Protein AF-A0A2S9DE05-F1 (afdb_monomer)

Radius of gyration: 15.82 Å; Cα contacts (8 Å, |Δi|>4): 107; chains: 1; bounding box: 38×30×42 Å

Mean predicted aligned error: 5.41 Å

pLDDT: mean 86.02, std 10.11, range [57.78, 97.69]

Structure (mmCIF, N/CA/C/O backbone):
data_AF-A0A2S9DE05-F1
#
_entry.id   AF-A0A2S9DE05-F1
#
loop_
_atom_site.group_PDB
_atom_site.id
_atom_site.type_symbol
_atom_site.label_atom_id
_atom_site.label_alt_id
_atom_site.label_comp_id
_atom_site.label_asym_id
_atom_site.label_entity_id
_atom_site.label_seq_id
_atom_site.pdbx_PDB_ins_code
_atom_site.Cartn_x
_atom_site.Cartn_y
_atom_site.Cartn_z
_atom_site.occupancy
_atom_site.B_iso_or_equiv
_atom_site.auth_seq_id
_atom_site.auth_comp_id
_atom_site.auth_asym_id
_atom_site.auth_atom_id
_atom_site.pdbx_PDB_model_num
ATOM 1 N N . MET A 1 1 ? -15.085 -11.886 0.163 1.00 84.56 1 MET A N 1
ATOM 2 C CA . MET A 1 1 ? -14.065 -10.827 0.008 1.00 84.56 1 MET A CA 1
ATOM 3 C C . MET A 1 1 ? -14.561 -9.671 -0.852 1.00 84.56 1 MET A C 1
ATOM 5 O O . MET A 1 1 ? -14.606 -8.556 -0.353 1.00 84.56 1 MET A O 1
ATOM 9 N N . ASP A 1 2 ? -15.011 -9.912 -2.087 1.00 85.75 2 ASP A N 1
ATOM 10 C CA . ASP A 1 2 ? -15.413 -8.832 -3.011 1.00 85.75 2 ASP A CA 1
ATOM 11 C C . ASP A 1 2 ? -16.554 -7.936 -2.507 1.00 85.75 2 ASP A C 1
ATOM 13 O O . ASP A 1 2 ? -16.554 -6.735 -2.772 1.00 85.75 2 ASP A O 1
ATOM 17 N N . ALA A 1 3 ? -17.484 -8.484 -1.718 1.00 86.38 3 ALA A N 1
ATOM 18 C CA . ALA A 1 3 ? -18.536 -7.701 -1.067 1.00 86.38 3 ALA A CA 1
ATOM 19 C C . ALA A 1 3 ? -17.977 -6.674 -0.061 1.00 86.38 3 ALA A C 1
ATOM 21 O O . ALA A 1 3 ? -18.456 -5.547 -0.010 1.00 86.38 3 ALA A O 1
ATOM 22 N N . ILE A 1 4 ? -16.930 -7.033 0.692 1.00 84.31 4 ILE A N 1
ATOM 23 C CA . ILE A 1 4 ? -16.266 -6.129 1.648 1.00 84.31 4 ILE A CA 1
ATOM 24 C C . ILE A 1 4 ? -15.533 -5.026 0.883 1.00 84.31 4 ILE A C 1
ATOM 26 O O . ILE A 1 4 ? -15.705 -3.849 1.182 1.00 84.31 4 ILE A O 1
ATOM 30 N N . VAL A 1 5 ? -14.769 -5.397 -0.150 1.00 86.38 5 VAL A N 1
ATOM 31 C CA . VAL A 1 5 ? -14.057 -4.431 -1.004 1.00 86.38 5 VAL A CA 1
ATOM 32 C C . VAL 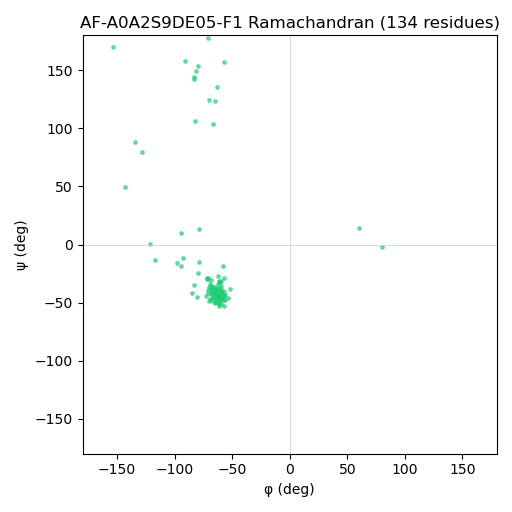A 1 5 ? -15.040 -3.446 -1.637 1.00 86.38 5 VAL A C 1
ATOM 34 O O . VAL A 1 5 ? -14.802 -2.244 -1.612 1.00 86.38 5 VAL A O 1
ATOM 37 N N . SER A 1 6 ? -16.174 -3.934 -2.143 1.00 84.50 6 SER A N 1
ATOM 38 C CA . SER A 1 6 ? -17.194 -3.093 -2.780 1.00 84.50 6 SER A CA 1
ATOM 39 C C . SER A 1 6 ? -17.969 -2.220 -1.799 1.00 84.50 6 SER A C 1
ATOM 41 O O . SER A 1 6 ? -18.370 -1.124 -2.174 1.00 84.50 6 SER A O 1
ATOM 43 N N . ALA A 1 7 ? -18.123 -2.651 -0.545 1.00 83.88 7 ALA A N 1
ATOM 44 C CA . ALA A 1 7 ? -18.690 -1.815 0.508 1.00 83.88 7 ALA A CA 1
ATOM 45 C C . ALA A 1 7 ? -17.750 -0.663 0.915 1.00 83.88 7 ALA A C 1
ATOM 47 O O . ALA A 1 7 ? -18.221 0.431 1.212 1.00 83.88 7 ALA A O 1
ATOM 48 N N . VAL A 1 8 ? -16.432 -0.896 0.925 1.00 81.31 8 VAL A N 1
ATOM 49 C CA . VAL A 1 8 ? -15.425 0.096 1.352 1.00 81.31 8 VAL A CA 1
ATOM 50 C C . VAL A 1 8 ? -15.020 1.041 0.216 1.00 81.31 8 VAL A C 1
ATOM 52 O O . VAL A 1 8 ? -14.875 2.243 0.429 1.00 81.31 8 VAL A O 1
ATOM 55 N N . ARG A 1 9 ? -14.838 0.511 -0.997 1.00 85.44 9 ARG A N 1
ATOM 56 C CA . ARG A 1 9 ? -14.481 1.266 -2.203 1.00 85.44 9 ARG A CA 1
ATOM 57 C C . ARG A 1 9 ? -15.370 0.810 -3.365 1.00 85.44 9 ARG A C 1
ATOM 59 O O . ARG A 1 9 ? -14.990 -0.121 -4.083 1.00 85.44 9 ARG A O 1
ATOM 66 N N . PRO A 1 10 ? -16.550 1.430 -3.543 1.00 82.69 10 PRO A N 1
ATOM 67 C CA . PRO A 1 10 ? -17.440 1.141 -4.661 1.00 82.69 10 PRO A CA 1
ATOM 68 C C . PRO A 1 10 ? -16.756 1.343 -6.014 1.00 82.69 10 PRO A C 1
ATOM 70 O O . PRO A 1 10 ? -15.774 2.077 -6.130 1.00 82.69 10 PRO A O 1
ATOM 73 N N . G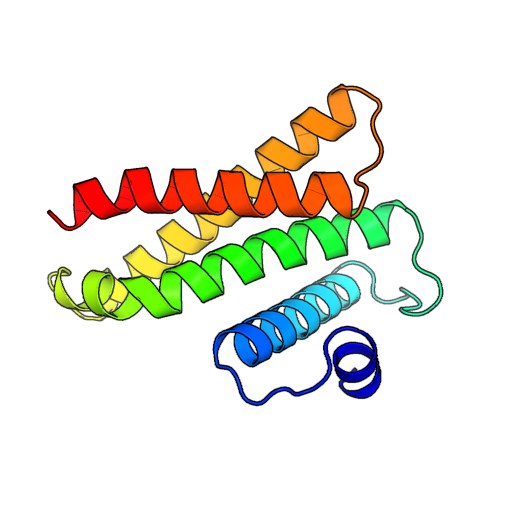LU A 1 11 ? -17.286 0.684 -7.037 1.00 84.56 11 GLU A N 1
ATOM 74 C CA . GLU A 1 11 ? -16.819 0.863 -8.409 1.00 84.56 11 GLU A CA 1
ATOM 75 C C . GLU A 1 11 ? -17.229 2.247 -8.919 1.00 84.56 11 GLU A C 1
ATOM 77 O O . GLU A 1 11 ? -18.407 2.599 -8.900 1.00 84.56 11 GLU A O 1
ATOM 82 N N . ASP A 1 12 ? -16.249 3.027 -9.377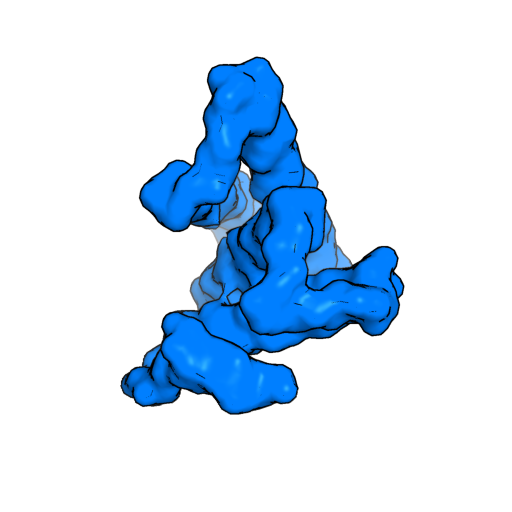 1.00 84.88 12 ASP A N 1
ATOM 83 C CA . ASP A 1 12 ? -16.467 4.317 -10.047 1.00 84.88 12 ASP A CA 1
ATOM 84 C C . ASP A 1 12 ? -15.880 4.351 -11.474 1.00 84.88 12 ASP A C 1
ATOM 86 O O . ASP A 1 12 ? -15.997 5.351 -12.179 1.00 84.88 12 ASP A O 1
ATOM 90 N N . GLY A 1 13 ? -15.274 3.241 -11.917 1.00 84.00 13 GLY A N 1
ATOM 91 C CA . GLY A 1 13 ? -14.699 3.069 -13.253 1.00 84.00 13 GLY A CA 1
ATOM 92 C C . GLY A 1 13 ? -13.310 3.687 -13.456 1.00 84.00 13 GLY A C 1
ATOM 93 O O . GLY A 1 13 ? -12.739 3.527 -14.534 1.00 84.00 13 GLY A O 1
ATOM 94 N N . THR A 1 14 ? -12.740 4.365 -12.457 1.00 88.56 14 THR A N 1
ATOM 95 C CA . THR A 1 14 ? -11.401 4.964 -12.568 1.00 88.56 14 THR A CA 1
ATOM 96 C C . THR A 1 14 ? -10.288 3.941 -12.320 1.00 88.56 14 THR A C 1
ATOM 98 O O . THR A 1 14 ? -10.443 2.998 -11.538 1.00 88.56 14 THR A O 1
ATOM 101 N N . GLN A 1 15 ? -9.131 4.132 -12.969 1.00 85.38 15 GLN A N 1
ATOM 102 C CA . GLN A 1 15 ? -7.955 3.279 -12.741 1.00 85.38 15 GLN A CA 1
ATOM 103 C C . GLN A 1 15 ? -7.456 3.376 -11.298 1.00 85.38 15 GLN A C 1
ATOM 105 O O . GLN A 1 15 ? -7.115 2.351 -10.710 1.00 85.38 15 GLN A O 1
ATOM 110 N N . ASP A 1 16 ? -7.499 4.572 -10.712 1.00 82.12 16 ASP A N 1
ATOM 111 C CA . ASP A 1 16 ? -7.151 4.790 -9.309 1.00 82.12 16 ASP A CA 1
ATOM 112 C C . ASP A 1 16 ? -8.072 4.007 -8.375 1.00 82.12 16 ASP A C 1
ATOM 114 O O . ASP A 1 16 ? -7.604 3.347 -7.448 1.00 82.12 16 ASP A O 1
ATOM 118 N N . ALA A 1 17 ? -9.386 4.014 -8.627 1.00 84.94 17 ALA A N 1
ATOM 119 C CA . ALA A 1 17 ? -10.313 3.251 -7.803 1.00 84.94 17 ALA A CA 1
ATOM 120 C C . ALA A 1 17 ? -10.094 1.747 -7.908 1.00 84.94 17 ALA A C 1
ATOM 122 O O . ALA A 1 17 ? -10.139 1.068 -6.883 1.00 84.94 17 ALA A O 1
ATOM 123 N N . GLU A 1 18 ? -9.853 1.226 -9.111 1.00 89.81 18 GLU A N 1
ATOM 124 C CA . GLU A 1 18 ? -9.576 -0.198 -9.285 1.00 89.81 18 GLU A CA 1
ATOM 125 C C . GLU A 1 18 ? -8.224 -0.587 -8.668 1.00 89.81 18 GLU A C 1
ATOM 127 O O . GLU A 1 18 ? -8.107 -1.643 -8.041 1.00 89.81 18 GLU A O 1
ATOM 132 N N . GLY A 1 19 ? -7.228 0.301 -8.746 1.00 89.69 19 GLY A N 1
ATOM 133 C CA . GLY A 1 19 ? -5.960 0.183 -8.029 1.00 89.69 19 GLY A CA 1
ATOM 134 C C . GLY A 1 19 ? -6.169 0.070 -6.518 1.00 89.69 19 GLY A C 1
ATOM 135 O O . GLY A 1 19 ? -5.734 -0.908 -5.908 1.00 89.69 19 GLY A O 1
ATOM 136 N N . SER A 1 20 ? -6.917 0.996 -5.914 1.00 88.12 20 SER A N 1
ATOM 137 C CA . SER A 1 20 ? -7.223 0.946 -4.480 1.00 88.12 20 SER A CA 1
ATOM 138 C C . SER A 1 20 ? -8.057 -0.283 -4.095 1.00 88.12 20 SER A C 1
ATOM 140 O O . SER A 1 20 ? -7.792 -0.899 -3.064 1.00 88.12 20 SER A O 1
ATOM 142 N N . ARG A 1 21 ? -9.028 -0.709 -4.920 1.00 91.94 21 ARG A N 1
ATOM 143 C CA . ARG A 1 21 ? -9.801 -1.951 -4.695 1.00 91.94 21 ARG A CA 1
ATOM 144 C C . ARG A 1 21 ? -8.893 -3.179 -4.670 1.00 91.94 21 ARG A C 1
ATOM 146 O O . ARG A 1 21 ? -9.049 -4.038 -3.798 1.00 91.94 21 ARG A O 1
ATOM 153 N N . ARG A 1 22 ? -7.923 -3.253 -5.586 1.00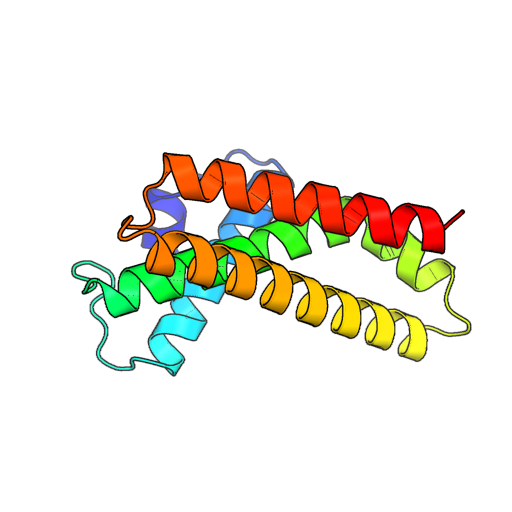 93.19 22 ARG A N 1
ATOM 154 C CA . ARG A 1 22 ? -6.906 -4.312 -5.604 1.00 93.19 22 ARG A CA 1
ATOM 155 C C . ARG A 1 22 ? -6.048 -4.285 -4.342 1.00 93.19 22 ARG A C 1
ATOM 157 O O . ARG A 1 22 ? -5.909 -5.329 -3.711 1.00 93.19 22 ARG A O 1
ATOM 164 N N . SER A 1 23 ? -5.568 -3.112 -3.932 1.00 93.62 23 SER A N 1
ATOM 165 C CA . SER A 1 23 ? -4.773 -2.939 -2.709 1.00 93.62 23 SER A CA 1
ATOM 166 C C . SER A 1 23 ? -5.529 -3.368 -1.450 1.00 93.62 23 SER A C 1
ATOM 168 O O . SER A 1 23 ? -4.957 -4.036 -0.593 1.00 93.62 23 SER A O 1
ATOM 170 N N . ILE A 1 24 ? -6.827 -3.051 -1.341 1.00 92.62 24 ILE A N 1
ATOM 171 C CA . ILE A 1 24 ? -7.676 -3.503 -0.224 1.00 92.62 24 ILE A CA 1
ATOM 172 C C . ILE A 1 24 ? -7.795 -5.031 -0.224 1.00 92.62 24 ILE A C 1
ATOM 174 O O . ILE A 1 24 ? -7.648 -5.662 0.823 1.00 92.62 24 ILE A O 1
ATOM 178 N N . ARG A 1 25 ? -8.062 -5.637 -1.389 1.00 94.94 25 ARG A N 1
ATOM 179 C CA . ARG A 1 25 ? -8.199 -7.095 -1.521 1.00 94.94 25 ARG A CA 1
ATOM 180 C C . ARG A 1 25 ? -6.912 -7.817 -1.120 1.00 94.94 25 ARG A C 1
ATOM 182 O O . ARG A 1 25 ? -6.972 -8.780 -0.361 1.00 94.94 25 ARG A O 1
ATOM 189 N N . GLU A 1 26 ? -5.768 -7.355 -1.609 1.00 96.25 26 GLU A N 1
ATOM 190 C CA . GLU A 1 26 ? -4.464 -7.948 -1.300 1.00 96.25 26 GLU A CA 1
ATOM 191 C C . GLU A 1 26 ? -4.108 -7.752 0.183 1.00 96.25 26 GLU A C 1
ATOM 193 O O . GLU A 1 26 ? -3.782 -8.723 0.854 1.00 96.25 26 GLU A O 1
ATOM 198 N N . ALA A 1 27 ? -4.323 -6.563 0.761 1.00 95.81 27 ALA A N 1
ATOM 199 C CA . ALA A 1 27 ? -4.076 -6.327 2.188 1.00 95.81 27 ALA A CA 1
ATOM 200 C C . ALA A 1 27 ? -4.913 -7.227 3.112 1.00 95.81 27 ALA A C 1
ATOM 202 O O . ALA A 1 27 ? -4.412 -7.737 4.114 1.00 95.81 27 ALA A O 1
ATOM 203 N N . LEU A 1 28 ? -6.190 -7.430 2.784 1.00 95.88 28 LEU A N 1
ATOM 204 C CA . LEU A 1 28 ? -7.067 -8.338 3.524 1.00 95.88 28 LEU A CA 1
ATOM 205 C C . LEU A 1 28 ? -6.691 -9.814 3.306 1.00 95.88 28 LEU A C 1
ATOM 207 O O . LEU A 1 28 ? -6.933 -10.628 4.191 1.00 95.88 28 LEU A O 1
ATOM 211 N N . SER A 1 29 ? -6.110 -10.169 2.157 1.00 96.94 29 SER A N 1
ATOM 212 C CA . SER A 1 29 ? -5.625 -11.534 1.903 1.00 96.94 29 SER A CA 1
ATOM 213 C C . SER A 1 29 ? -4.397 -11.815 2.763 1.00 96.94 29 SER A C 1
ATOM 215 O O . SER A 1 29 ? -4.389 -12.778 3.523 1.00 96.94 29 SER A O 1
ATOM 217 N N . ASP A 1 30 ? -3.436 -10.891 2.762 1.00 97.06 30 ASP A N 1
ATOM 218 C CA . ASP A 1 30 ? -2.234 -10.963 3.595 1.00 97.06 30 ASP A CA 1
ATOM 219 C C . ASP A 1 30 ? -2.576 -10.982 5.095 1.00 97.06 30 ASP A C 1
ATOM 221 O O . ASP A 1 30 ? -1.880 -11.602 5.903 1.00 97.06 30 ASP A O 1
ATOM 225 N N . LEU A 1 31 ? -3.669 -10.316 5.491 1.00 97.19 31 LEU A N 1
ATOM 226 C CA . LEU A 1 31 ? -4.180 -10.377 6.859 1.00 97.19 31 LEU A CA 1
ATOM 227 C C . LEU A 1 31 ? -4.609 -11.800 7.217 1.00 97.19 31 LEU A C 1
ATOM 229 O O . LEU A 1 31 ? -4.250 -12.267 8.291 1.00 97.19 31 LEU A O 1
ATOM 233 N N . LEU A 1 32 ? -5.354 -12.476 6.342 1.00 97.06 32 LEU A N 1
ATOM 234 C CA . LEU A 1 32 ? -5.825 -13.842 6.577 1.00 97.06 32 LEU A CA 1
ATOM 235 C C . LEU A 1 32 ? -4.688 -14.866 6.508 1.00 97.06 32 LEU A C 1
ATOM 237 O O . LEU A 1 32 ? -4.721 -15.858 7.225 1.00 97.06 32 LEU A O 1
ATOM 241 N N . GLU A 1 33 ? -3.648 -14.620 5.713 1.00 97.69 33 GLU A N 1
ATOM 242 C CA . GLU A 1 33 ? -2.438 -15.449 5.743 1.00 97.69 33 GLU A CA 1
ATOM 243 C C . GLU A 1 33 ? -1.712 -15.342 7.092 1.00 97.69 33 GLU A C 1
ATOM 245 O O . GLU A 1 33 ? -1.223 -16.337 7.628 1.00 97.69 33 GLU A O 1
ATOM 250 N N . ARG A 1 34 ? -1.658 -14.134 7.666 1.00 97.00 34 ARG A N 1
ATOM 251 C CA . ARG A 1 34 ? -0.971 -13.877 8.938 1.00 97.00 34 ARG A CA 1
ATOM 252 C C . ARG A 1 34 ? -1.810 -14.207 10.173 1.00 97.00 34 ARG A C 1
ATOM 254 O O . ARG A 1 34 ? -1.260 -14.626 11.190 1.00 97.00 34 ARG A O 1
ATOM 261 N N . PHE A 1 35 ? -3.115 -13.986 10.100 1.00 96.69 35 PHE A N 1
ATOM 262 C CA . PHE A 1 35 ? -4.094 -14.215 11.157 1.00 96.69 35 PHE A CA 1
ATOM 263 C C . PHE A 1 35 ? -5.242 -15.062 10.582 1.00 96.69 35 PHE A C 1
ATOM 265 O O . PHE A 1 35 ? -6.294 -14.512 10.248 1.00 96.69 35 PHE A O 1
ATOM 272 N N . PRO A 1 36 ? -5.060 -16.391 10.461 1.00 96.62 36 PRO A N 1
ATOM 273 C CA . PRO A 1 36 ? -6.026 -17.272 9.795 1.00 96.62 36 PRO A CA 1
ATOM 274 C C . PRO A 1 36 ? -7.441 -17.228 10.378 1.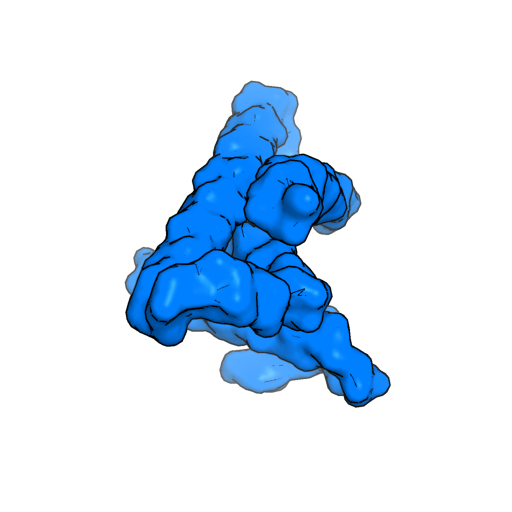00 96.62 36 PRO A C 1
ATOM 276 O O . PRO A 1 36 ? -8.413 -17.403 9.650 1.00 96.62 36 PRO A O 1
ATOM 279 N N . ASP A 1 37 ? -7.553 -16.934 11.674 1.00 95.94 37 ASP A N 1
ATOM 280 C CA . ASP A 1 37 ? -8.824 -16.867 12.400 1.00 95.94 37 ASP A CA 1
ATOM 281 C C . ASP A 1 37 ? -9.410 -15.443 12.479 1.00 95.94 37 ASP A C 1
ATOM 283 O O . ASP A 1 37 ? -10.345 -15.195 13.242 1.00 95.94 37 ASP A O 1
ATOM 287 N N . ALA A 1 38 ? -8.851 -14.471 11.745 1.00 96.75 38 ALA A N 1
ATOM 288 C CA . ALA A 1 38 ? -9.328 -13.092 11.788 1.00 96.75 38 ALA A CA 1
ATOM 289 C C . ALA A 1 38 ? -10.764 -12.968 11.251 1.00 96.75 38 ALA A C 1
ATOM 291 O O . ALA A 1 38 ? -11.055 -13.278 10.094 1.00 96.75 38 ALA A O 1
ATOM 292 N N . ASP A 1 39 ? -11.657 -12.419 12.076 1.00 95.06 39 ASP A N 1
ATOM 293 C CA . ASP A 1 39 ? -12.989 -12.006 11.645 1.00 95.06 39 ASP A CA 1
ATOM 294 C C . ASP A 1 39 ? -12.903 -10.620 10.995 1.00 95.06 39 ASP A C 1
ATOM 296 O O . ASP A 1 39 ? -12.760 -9.603 11.677 1.00 95.06 39 ASP A O 1
ATOM 300 N N . LEU A 1 40 ? -13.027 -10.567 9.665 1.00 91.31 40 LEU A N 1
ATOM 301 C CA . LEU A 1 40 ? -12.960 -9.323 8.889 1.00 91.31 40 LEU A CA 1
ATOM 302 C C . LEU A 1 40 ? -14.009 -8.274 9.298 1.00 91.31 40 LEU A C 1
ATOM 304 O O . LEU A 1 40 ? -13.846 -7.098 8.972 1.00 91.31 40 LEU A O 1
ATOM 308 N N . LEU A 1 41 ? -15.074 -8.669 10.002 1.00 90.88 41 LEU A N 1
ATOM 309 C CA . LEU A 1 41 ? -16.096 -7.760 10.525 1.00 90.88 41 LEU A CA 1
ATOM 310 C C . LEU A 1 41 ? -15.799 -7.295 11.958 1.00 90.88 41 LEU A C 1
ATOM 312 O O . LEU A 1 41 ? -16.459 -6.381 12.458 1.00 90.88 41 LEU A O 1
ATOM 316 N N . ARG A 1 42 ? -14.826 -7.915 12.636 1.00 92.38 42 ARG A N 1
ATOM 317 C CA . ARG A 1 42 ? -14.502 -7.693 14.053 1.00 92.38 42 ARG A CA 1
ATOM 318 C C . ARG A 1 42 ? -12.998 -7.750 14.322 1.00 92.38 42 ARG A C 1
ATOM 320 O O . ARG A 1 42 ? -12.550 -8.403 15.261 1.00 92.38 42 ARG A O 1
ATOM 327 N N . LEU A 1 43 ? -12.229 -7.021 13.521 1.00 90.94 43 LEU A N 1
ATOM 328 C CA . LEU A 1 43 ? -10.781 -6.961 13.672 1.00 90.94 43 LEU A CA 1
ATOM 329 C C . LEU A 1 43 ? -10.369 -6.352 15.020 1.00 90.94 43 LEU A C 1
ATOM 331 O O . LEU A 1 43 ? -10.869 -5.296 15.433 1.00 90.94 43 LEU A O 1
ATOM 335 N N . ASP A 1 44 ? -9.401 -6.977 15.681 1.00 90.56 44 ASP A N 1
ATOM 336 C CA . ASP A 1 44 ? -8.727 -6.361 16.820 1.00 90.56 44 ASP A CA 1
ATOM 337 C C . ASP A 1 44 ? -7.812 -5.202 16.369 1.00 90.56 44 ASP A C 1
ATOM 339 O O . ASP A 1 44 ? -7.718 -4.859 15.184 1.00 90.56 44 ASP A O 1
ATOM 343 N N . ASP A 1 45 ? -7.169 -4.531 17.320 1.00 85.81 45 ASP A N 1
ATOM 344 C CA . ASP A 1 45 ? -6.352 -3.353 17.022 1.00 85.81 45 ASP A CA 1
ATOM 345 C C . ASP A 1 45 ? -5.038 -3.704 16.304 1.00 85.81 45 ASP A C 1
ATOM 347 O O . ASP A 1 45 ? -4.542 -2.910 15.497 1.00 85.81 45 ASP A O 1
ATOM 351 N N . ALA A 1 46 ? -4.481 -4.895 16.540 1.00 87.69 46 ALA A N 1
ATOM 352 C CA . ALA A 1 46 ? -3.275 -5.362 15.864 1.00 87.69 46 ALA A CA 1
ATOM 353 C C . ALA A 1 46 ? -3.576 -5.734 14.406 1.00 87.69 46 ALA A C 1
ATOM 355 O O . ALA A 1 46 ? -2.851 -5.316 13.502 1.00 87.69 46 ALA A O 1
ATOM 356 N N . GLN A 1 47 ? -4.680 -6.442 14.173 1.00 93.25 47 GLN A N 1
ATOM 357 C CA . GLN A 1 47 ? -5.187 -6.806 12.854 1.00 93.25 47 GLN A CA 1
ATOM 358 C C . GLN A 1 47 ? -5.579 -5.566 12.040 1.00 93.25 47 GLN A C 1
ATOM 360 O O . GLN A 1 47 ? -5.195 -5.446 10.875 1.00 93.25 47 GLN A O 1
ATOM 365 N N . ARG A 1 48 ? -6.269 -4.590 12.655 1.00 88.38 48 ARG A N 1
ATOM 366 C CA . ARG A 1 48 ? -6.564 -3.296 12.012 1.00 88.38 48 ARG A CA 1
ATOM 367 C C . ARG A 1 48 ? -5.296 -2.546 11.647 1.00 88.38 48 ARG A C 1
ATOM 369 O O . ARG A 1 48 ? -5.171 -2.077 10.522 1.00 88.38 48 ARG A O 1
ATOM 376 N N . SER A 1 49 ? -4.346 -2.455 12.573 1.00 85.94 49 SER A N 1
ATOM 377 C CA . SER A 1 49 ? -3.076 -1.779 12.301 1.00 85.94 49 SER A CA 1
ATOM 378 C C . SER A 1 49 ? -2.333 -2.442 11.142 1.00 85.94 49 SER A C 1
ATOM 380 O O . SER A 1 49 ? -1.845 -1.745 10.257 1.00 85.94 49 SER A O 1
ATOM 382 N N . PHE A 1 50 ? -2.297 -3.777 11.115 1.00 90.88 50 PHE A N 1
ATOM 383 C CA . PHE A 1 50 ? -1.668 -4.539 10.042 1.00 90.88 50 PHE A CA 1
ATOM 384 C C . PHE A 1 50 ? -2.325 -4.270 8.684 1.00 90.88 50 PHE A C 1
ATOM 386 O O . PHE A 1 50 ? -1.626 -3.933 7.732 1.00 90.88 50 PHE A O 1
ATOM 393 N N . VAL A 1 51 ? -3.657 -4.380 8.587 1.00 92.44 51 VAL A N 1
ATOM 394 C CA . VAL A 1 51 ? -4.347 -4.225 7.297 1.00 92.44 51 VAL A CA 1
ATOM 395 C C . VAL A 1 51 ? -4.206 -2.807 6.751 1.00 92.44 51 VAL A C 1
ATOM 397 O O . VAL A 1 51 ? -4.031 -2.621 5.552 1.00 92.44 51 VAL A O 1
ATOM 400 N N . ILE A 1 52 ? -4.233 -1.809 7.635 1.00 87.56 52 ILE A N 1
ATOM 401 C CA . ILE A 1 52 ? -4.077 -0.401 7.282 1.00 87.56 52 ILE A CA 1
ATOM 402 C C . ILE A 1 52 ? -2.668 -0.130 6.744 1.00 87.56 52 ILE A C 1
ATOM 404 O O . ILE A 1 52 ? -2.521 0.490 5.691 1.00 87.56 52 ILE A O 1
ATOM 408 N N . GLU A 1 53 ? -1.638 -0.583 7.462 1.00 90.12 53 GLU A N 1
ATOM 409 C CA . GLU A 1 53 ? -0.240 -0.419 7.054 1.00 90.12 53 GLU A CA 1
ATOM 410 C C . GLU A 1 53 ? 0.009 -1.114 5.711 1.00 90.12 53 GLU A C 1
ATOM 412 O O . GLU A 1 53 ? 0.603 -0.538 4.796 1.00 90.12 53 GLU A O 1
ATOM 417 N N . ARG A 1 54 ? -0.527 -2.331 5.558 1.00 94.12 54 ARG A N 1
ATOM 418 C CA . ARG A 1 54 ? -0.379 -3.113 4.336 1.00 94.12 54 ARG A CA 1
ATOM 419 C C . ARG A 1 54 ? -1.098 -2.482 3.147 1.00 94.12 54 ARG A C 1
ATOM 421 O O . ARG A 1 54 ? -0.507 -2.373 2.075 1.00 94.12 54 ARG A O 1
ATOM 428 N N . TYR A 1 55 ? -2.333 -2.027 3.345 1.00 91.94 55 TYR A N 1
ATOM 429 C CA . TYR A 1 55 ? -3.090 -1.290 2.336 1.00 91.94 55 TYR A CA 1
ATOM 430 C C . TYR A 1 55 ? -2.329 -0.047 1.869 1.00 91.94 55 TYR A C 1
ATOM 432 O O . TYR A 1 55 ? -2.192 0.147 0.666 1.00 91.94 55 TYR A O 1
ATOM 440 N N . ALA A 1 56 ? -1.794 0.757 2.793 1.00 88.50 56 ALA A N 1
ATOM 441 C CA . ALA A 1 56 ? -1.077 1.982 2.446 1.00 88.50 56 ALA A CA 1
ATOM 442 C C . ALA A 1 56 ? 0.148 1.698 1.560 1.00 88.50 56 ALA A C 1
ATOM 444 O O . ALA A 1 56 ? 0.337 2.362 0.544 1.00 88.50 56 ALA A O 1
ATOM 445 N N . ALA A 1 57 ? 0.946 0.677 1.889 1.00 92.62 57 ALA A N 1
ATOM 446 C CA . ALA A 1 57 ? 2.095 0.285 1.070 1.00 92.62 57 ALA A CA 1
ATOM 447 C C . ALA A 1 57 ? 1.689 -0.176 -0.341 1.00 92.62 57 ALA A C 1
ATOM 449 O O . ALA A 1 57 ? 2.322 0.201 -1.329 1.00 92.62 57 ALA A O 1
ATOM 450 N N . LEU A 1 58 ? 0.621 -0.970 -0.442 1.00 94.31 58 LEU A N 1
ATOM 451 C CA . LEU A 1 58 ? 0.116 -1.463 -1.722 1.00 94.31 58 LEU A CA 1
ATOM 452 C C . LEU A 1 58 ? -0.479 -0.336 -2.572 1.00 94.31 58 LEU A C 1
ATOM 454 O O . LEU A 1 58 ? -0.186 -0.265 -3.761 1.00 94.31 58 LEU A O 1
ATOM 458 N N . ASP A 1 59 ? -1.252 0.570 -1.972 1.00 90.75 59 ASP A N 1
ATOM 459 C CA . ASP A 1 59 ? -1.866 1.704 -2.671 1.00 90.75 59 ASP A CA 1
ATOM 460 C C . ASP A 1 59 ? -0.808 2.670 -3.218 1.00 90.75 59 ASP A C 1
ATOM 462 O O . ASP A 1 59 ? -0.878 3.057 -4.384 1.00 90.75 59 ASP A O 1
ATOM 466 N N . VAL A 1 60 ? 0.229 2.982 -2.429 1.00 90.56 60 VAL A N 1
ATOM 467 C CA . VAL A 1 60 ? 1.371 3.792 -2.889 1.00 90.56 60 VAL A CA 1
ATOM 468 C C . VAL A 1 60 ? 2.078 3.120 -4.064 1.00 90.56 60 VAL A C 1
ATOM 470 O O . VAL A 1 60 ? 2.342 3.776 -5.072 1.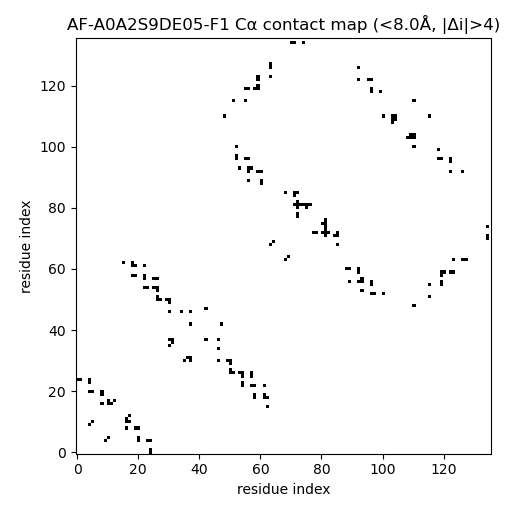00 90.56 60 VAL A O 1
ATOM 473 N N . TYR A 1 61 ? 2.347 1.814 -3.976 1.00 93.81 61 TYR A N 1
ATOM 474 C CA . TYR A 1 61 ? 2.993 1.086 -5.067 1.00 93.81 61 TYR A CA 1
ATOM 475 C C . TYR A 1 61 ? 2.132 1.022 -6.331 1.00 93.81 61 TYR A C 1
ATOM 477 O O . TYR A 1 61 ? 2.663 1.207 -7.421 1.00 93.81 61 TYR A O 1
ATOM 485 N N . GLN A 1 62 ? 0.821 0.787 -6.220 1.00 92.12 62 GLN A N 1
ATOM 486 C CA . GLN A 1 62 ? -0.064 0.751 -7.389 1.00 92.12 62 GLN A CA 1
ATOM 487 C C . GLN A 1 62 ? -0.085 2.102 -8.111 1.00 92.12 62 GLN A C 1
ATOM 489 O O . GLN A 1 62 ? 0.050 2.124 -9.331 1.00 92.12 62 GLN A O 1
ATOM 494 N N . ARG A 1 63 ? -0.176 3.219 -7.376 1.00 90.12 63 ARG A N 1
ATOM 495 C CA . ARG A 1 63 ? -0.112 4.571 -7.960 1.00 90.12 63 ARG A CA 1
ATOM 496 C C . ARG A 1 63 ? 1.228 4.824 -8.644 1.00 90.12 63 ARG A C 1
ATOM 498 O O . ARG A 1 63 ? 1.262 5.160 -9.820 1.00 90.12 63 ARG A O 1
ATOM 505 N N . PHE A 1 64 ? 2.330 4.544 -7.945 1.00 90.88 64 PHE A N 1
ATOM 506 C CA . PHE A 1 64 ? 3.670 4.625 -8.526 1.00 90.88 64 PHE A CA 1
ATOM 507 C C . PHE A 1 64 ? 3.786 3.793 -9.812 1.00 90.88 64 PHE A C 1
ATOM 509 O O . PHE A 1 64 ? 4.332 4.249 -10.814 1.00 90.88 64 PHE A O 1
ATOM 516 N N . PHE A 1 65 ? 3.284 2.558 -9.800 1.00 92.12 65 PHE A N 1
ATOM 517 C CA . PHE A 1 65 ? 3.384 1.652 -10.936 1.00 92.12 65 PHE A CA 1
ATOM 518 C C . PHE A 1 65 ? 2.556 2.130 -12.135 1.00 92.12 65 PHE A C 1
ATOM 520 O O . PHE A 1 65 ? 3.018 1.994 -13.270 1.00 92.12 65 PHE A O 1
ATOM 527 N N . LEU A 1 66 ? 1.369 2.698 -11.897 1.00 90.50 66 LEU A N 1
ATOM 528 C CA . LEU A 1 66 ? 0.535 3.289 -12.946 1.00 90.50 66 LEU A CA 1
ATOM 529 C C . LEU A 1 66 ? 1.251 4.450 -13.645 1.00 90.50 66 LEU A C 1
ATOM 531 O O . LEU A 1 66 ? 1.264 4.490 -14.876 1.00 90.50 66 LEU A O 1
ATOM 535 N N . ASP A 1 67 ? 1.900 5.321 -12.875 1.00 89.44 67 ASP A N 1
ATOM 536 C CA . ASP A 1 67 ? 2.547 6.522 -13.409 1.00 89.44 67 ASP A CA 1
ATOM 537 C C . ASP A 1 67 ? 3.926 6.228 -14.022 1.00 89.44 67 ASP A C 1
ATOM 539 O O . ASP A 1 67 ? 4.241 6.676 -15.125 1.00 89.44 67 ASP A O 1
ATOM 543 N N . MET A 1 68 ? 4.757 5.443 -13.330 1.00 90.44 68 MET A N 1
ATOM 544 C CA . MET A 1 68 ? 6.192 5.311 -13.629 1.00 90.44 68 MET A CA 1
ATOM 545 C C . MET A 1 68 ? 6.615 3.900 -14.039 1.00 90.44 68 MET A C 1
ATOM 547 O O . MET A 1 68 ? 7.715 3.712 -14.563 1.00 90.44 68 MET A O 1
ATOM 551 N N . GLY A 1 69 ? 5.768 2.886 -13.839 1.00 92.69 69 GLY A N 1
ATOM 552 C CA . GLY A 1 69 ? 6.163 1.481 -13.977 1.00 92.69 69 GLY A CA 1
ATOM 553 C C . GLY A 1 69 ? 6.702 1.127 -15.365 1.00 92.69 69 GLY A C 1
ATOM 554 O O . GLY A 1 69 ? 7.697 0.412 -15.489 1.00 92.69 69 GLY A O 1
ATOM 555 N N . LYS A 1 70 ? 6.098 1.686 -16.422 1.00 93.12 70 LYS A N 1
ATOM 556 C CA . LYS A 1 70 ? 6.591 1.521 -17.800 1.00 93.12 70 LYS A CA 1
ATOM 557 C C . LYS A 1 70 ? 7.941 2.200 -18.024 1.00 93.12 70 LYS A C 1
ATOM 559 O O . LYS A 1 70 ? 8.785 1.622 -18.701 1.00 93.12 70 LYS A O 1
ATOM 564 N N . GLY A 1 71 ? 8.144 3.388 -17.454 1.00 93.00 71 GLY A N 1
ATOM 565 C CA . GLY A 1 71 ? 9.409 4.120 -17.539 1.00 93.00 71 GLY A CA 1
ATOM 566 C C . GLY A 1 71 ? 10.550 3.347 -16.882 1.00 93.00 71 GLY A C 1
ATOM 567 O O . GLY A 1 71 ? 11.599 3.171 -17.492 1.00 93.00 71 GLY A O 1
ATOM 568 N N . VAL A 1 72 ? 10.301 2.775 -15.700 1.00 92.31 72 VAL A N 1
ATOM 569 C CA . VAL A 1 72 ? 11.274 1.925 -14.992 1.00 92.31 72 VAL A CA 1
ATOM 570 C C . VAL A 1 72 ? 11.697 0.721 -15.837 1.00 92.31 72 VAL A C 1
ATOM 572 O O . VAL A 1 72 ? 12.883 0.415 -15.917 1.00 92.31 72 VAL A O 1
ATOM 575 N N . ILE A 1 73 ? 10.750 0.040 -16.491 1.00 94.19 73 ILE A N 1
ATOM 576 C CA . ILE A 1 73 ? 11.073 -1.106 -17.357 1.00 94.19 73 ILE A CA 1
ATOM 577 C C . ILE A 1 73 ? 11.840 -0.652 -18.605 1.00 94.19 73 ILE A C 1
ATOM 579 O O . ILE A 1 73 ? 12.784 -1.324 -19.008 1.00 94.19 73 ILE A O 1
ATOM 583 N N . ALA A 1 74 ? 11.449 0.470 -19.211 1.00 93.25 74 ALA A N 1
ATOM 584 C CA . ALA A 1 74 ? 12.074 0.982 -20.428 1.00 93.25 74 ALA A CA 1
ATOM 585 C C . ALA A 1 74 ? 13.510 1.490 -20.209 1.00 93.25 74 ALA A C 1
ATOM 587 O O . ALA A 1 74 ? 14.322 1.410 -21.125 1.00 93.25 74 ALA A O 1
ATOM 588 N N . ALA A 1 75 ? 13.823 1.994 -19.013 1.00 91.00 75 ALA A N 1
ATOM 589 C CA . ALA A 1 75 ? 15.157 2.471 -18.651 1.00 91.00 75 ALA A CA 1
ATOM 590 C C . ALA A 1 75 ? 16.141 1.339 -18.295 1.00 91.00 75 ALA A C 1
ATOM 592 O O . ALA A 1 75 ? 17.348 1.566 -18.216 1.00 91.00 75 ALA A O 1
ATOM 593 N N . ALA A 1 76 ? 15.649 0.121 -18.054 1.00 92.69 76 ALA A N 1
ATOM 594 C CA . ALA A 1 76 ? 16.485 -1.011 -17.677 1.00 92.69 76 ALA A CA 1
ATOM 595 C C . ALA A 1 76 ? 17.185 -1.648 -18.890 1.00 92.69 76 ALA A C 1
ATOM 597 O O . ALA A 1 76 ? 16.675 -1.633 -20.008 1.00 92.69 76 ALA A O 1
ATOM 598 N N . ALA A 1 77 ? 18.339 -2.280 -18.648 1.00 91.06 77 ALA A N 1
ATOM 599 C CA . ALA A 1 77 ? 19.100 -2.980 -19.689 1.00 91.06 77 ALA A CA 1
ATOM 600 C C . ALA A 1 77 ? 18.315 -4.141 -20.331 1.00 91.06 77 ALA A C 1
ATOM 602 O O . ALA A 1 77 ? 18.492 -4.439 -21.510 1.00 91.06 77 ALA A O 1
ATOM 603 N N . ASP A 1 78 ? 17.442 -4.784 -19.553 1.00 94.38 78 ASP A N 1
ATOM 604 C CA . ASP A 1 78 ? 16.527 -5.825 -20.004 1.00 94.38 78 ASP A CA 1
ATOM 605 C C . ASP A 1 78 ? 15.273 -5.894 -19.111 1.00 94.38 78 ASP A C 1
ATOM 607 O O . ASP A 1 78 ? 15.189 -5.283 -18.039 1.00 94.38 78 ASP A O 1
ATOM 611 N N . THR A 1 79 ? 14.274 -6.664 -19.552 1.00 92.94 79 THR A N 1
ATOM 612 C CA . THR A 1 79 ? 13.002 -6.820 -18.832 1.00 92.94 79 THR A CA 1
ATOM 613 C C . THR A 1 79 ? 13.179 -7.434 -17.444 1.00 92.94 79 THR A C 1
ATOM 615 O O . THR A 1 79 ? 12.474 -7.039 -16.517 1.00 92.94 79 THR A O 1
ATOM 618 N N . ALA A 1 80 ? 14.098 -8.388 -17.274 1.00 95.69 80 ALA A N 1
ATOM 619 C CA . ALA A 1 80 ? 14.304 -9.047 -15.986 1.00 95.69 80 ALA A CA 1
ATOM 620 C C . ALA A 1 80 ? 14.845 -8.054 -14.946 1.00 95.69 80 ALA A C 1
ATOM 622 O O . ALA A 1 80 ? 14.350 -8.004 -13.820 1.00 95.69 80 ALA A O 1
ATOM 623 N N . SER A 1 81 ? 15.785 -7.209 -15.359 1.00 94.56 81 SER A N 1
ATOM 624 C CA . SER A 1 81 ? 16.356 -6.122 -14.569 1.00 94.56 81 SER A CA 1
ATOM 625 C C . SER A 1 81 ? 15.300 -5.069 -14.226 1.00 94.56 81 SER A C 1
ATOM 627 O O . SER A 1 81 ? 15.200 -4.658 -13.072 1.00 94.56 81 SER A O 1
ATOM 629 N N . GLY A 1 82 ? 14.440 -4.695 -15.181 1.00 94.62 82 GLY A N 1
ATOM 630 C CA . GLY A 1 82 ? 13.313 -3.787 -14.934 1.00 94.62 82 GLY A CA 1
ATOM 631 C C . GLY A 1 82 ? 12.308 -4.340 -13.915 1.00 94.62 82 GLY A C 1
ATOM 632 O O . GLY A 1 82 ? 11.878 -3.629 -13.007 1.00 94.62 82 GLY A O 1
ATOM 633 N N . LEU A 1 83 ? 11.972 -5.631 -14.002 1.00 95.44 83 LEU A N 1
ATOM 634 C CA . LEU A 1 83 ? 11.118 -6.303 -13.015 1.00 95.44 83 LEU A CA 1
ATOM 635 C C . LEU A 1 83 ? 11.792 -6.420 -11.641 1.00 95.44 83 LEU A C 1
ATOM 637 O O . LEU A 1 83 ? 11.120 -6.282 -10.618 1.00 95.44 83 LEU A O 1
ATOM 641 N N . GLY A 1 84 ? 13.107 -6.656 -11.605 1.00 96.00 84 GLY A N 1
ATOM 642 C CA . GLY A 1 84 ? 13.906 -6.602 -10.380 1.00 96.00 84 GLY A CA 1
ATOM 643 C C . GLY A 1 84 ? 13.816 -5.228 -9.722 1.00 96.00 84 GLY A C 1
ATOM 644 O O . GLY A 1 84 ? 13.470 -5.125 -8.548 1.00 96.00 84 GLY A O 1
ATOM 645 N N . ARG A 1 85 ? 13.981 -4.165 -10.513 1.00 93.56 85 ARG A N 1
ATOM 646 C CA . ARG A 1 85 ? 13.885 -2.781 -10.047 1.00 93.56 85 ARG A CA 1
ATOM 647 C C . ARG A 1 85 ? 12.505 -2.444 -9.488 1.00 93.56 85 ARG A C 1
ATOM 649 O O . ARG A 1 85 ? 12.397 -1.853 -8.420 1.00 93.56 85 ARG A O 1
ATOM 656 N N . LEU A 1 86 ? 11.435 -2.877 -10.151 1.00 95.50 86 LEU A N 1
ATOM 657 C CA . LEU A 1 86 ? 10.072 -2.709 -9.637 1.00 95.50 86 LEU A CA 1
ATOM 658 C C . LEU A 1 86 ? 9.842 -3.426 -8.299 1.00 95.50 86 LEU A C 1
ATOM 660 O O . LEU A 1 86 ? 9.059 -2.942 -7.479 1.00 95.50 86 LEU A O 1
ATOM 664 N N . ARG A 1 87 ? 10.510 -4.562 -8.068 1.00 95.69 87 ARG A N 1
ATOM 665 C CA . ARG A 1 87 ? 10.460 -5.279 -6.789 1.00 95.69 87 ARG A CA 1
ATOM 666 C C . ARG A 1 87 ? 11.180 -4.504 -5.689 1.00 95.69 87 ARG A C 1
ATOM 668 O O . ARG A 1 87 ? 10.589 -4.312 -4.632 1.00 95.69 87 ARG A O 1
ATOM 675 N N . GLU A 1 88 ? 12.382 -4.001 -5.966 1.00 93.81 88 GLU A N 1
ATOM 676 C CA . GLU A 1 88 ? 13.134 -3.143 -5.037 1.00 93.81 88 GLU A CA 1
ATOM 677 C C . GLU A 1 88 ? 12.317 -1.910 -4.632 1.00 93.81 88 GLU A C 1
ATOM 679 O O . GLU A 1 88 ? 12.236 -1.573 -3.454 1.00 93.81 88 GLU A O 1
ATOM 684 N N . ILE A 1 89 ? 11.649 -1.265 -5.595 1.00 93.31 89 ILE A N 1
ATOM 685 C CA . ILE A 1 89 ? 10.779 -0.112 -5.332 1.00 93.31 89 ILE A CA 1
ATOM 686 C C . ILE A 1 89 ? 9.611 -0.503 -4.421 1.00 93.31 89 ILE A C 1
ATOM 688 O O . ILE A 1 89 ? 9.315 0.205 -3.458 1.00 93.31 89 ILE A O 1
ATOM 692 N N . ARG A 1 90 ? 8.958 -1.642 -4.686 1.00 94.75 90 ARG A N 1
ATOM 693 C CA . ARG A 1 90 ? 7.869 -2.151 -3.837 1.00 94.75 90 ARG A CA 1
ATOM 694 C C . ARG A 1 90 ? 8.340 -2.394 -2.402 1.00 94.75 90 ARG A C 1
ATOM 696 O O . ARG A 1 90 ? 7.624 -2.052 -1.464 1.00 94.75 90 ARG A O 1
ATOM 703 N N . GLU A 1 91 ? 9.525 -2.972 -2.228 1.00 94.38 91 GLU A N 1
ATOM 704 C CA . GLU A 1 91 ? 10.129 -3.230 -0.915 1.00 94.38 91 GLU A CA 1
ATOM 705 C C . GLU A 1 91 ? 10.500 -1.927 -0.195 1.00 94.38 91 GLU A C 1
ATOM 707 O O . GLU A 1 91 ? 10.169 -1.756 0.979 1.00 94.38 91 GLU A O 1
ATOM 712 N N . PHE A 1 92 ? 11.092 -0.969 -0.911 1.00 91.31 92 PHE A N 1
ATOM 713 C CA . PHE A 1 92 ? 11.409 0.357 -0.387 1.00 91.31 92 PHE A CA 1
ATOM 714 C C . PHE A 1 92 ? 10.160 1.108 0.096 1.00 91.31 92 PHE A C 1
ATOM 716 O O . PHE A 1 92 ? 10.157 1.676 1.193 1.00 91.31 92 PHE A O 1
ATOM 723 N N . ILE A 1 93 ? 9.081 1.087 -0.693 1.00 92.62 93 ILE A N 1
ATOM 724 C CA . ILE A 1 93 ? 7.791 1.681 -0.319 1.00 92.62 93 ILE A CA 1
ATOM 725 C C . ILE A 1 93 ? 7.252 1.014 0.947 1.00 92.62 93 ILE A C 1
ATOM 727 O O . ILE A 1 93 ? 6.846 1.712 1.877 1.00 92.62 93 ILE A O 1
ATOM 731 N N . ALA A 1 94 ? 7.268 -0.321 1.006 1.00 92.38 94 ALA A N 1
ATOM 732 C CA . ALA A 1 94 ? 6.781 -1.057 2.167 1.00 92.38 94 ALA A CA 1
ATOM 733 C C . ALA A 1 94 ? 7.545 -0.675 3.444 1.00 92.38 94 ALA A C 1
ATOM 735 O O . ALA A 1 94 ? 6.917 -0.381 4.462 1.00 92.38 94 ALA A O 1
ATOM 736 N N . GLU A 1 95 ? 8.877 -0.593 3.387 1.00 91.75 95 GLU A N 1
ATOM 737 C CA . GLU A 1 95 ? 9.690 -0.203 4.542 1.00 91.75 95 GLU A CA 1
ATOM 738 C C . GLU A 1 95 ? 9.489 1.271 4.928 1.00 91.75 95 GLU A C 1
ATOM 740 O O . GLU A 1 95 ? 9.394 1.600 6.111 1.00 91.75 95 GLU A O 1
ATOM 745 N N . SER A 1 96 ? 9.352 2.169 3.950 1.00 88.81 96 SER A N 1
ATOM 746 C CA . SER A 1 96 ? 9.097 3.599 4.187 1.00 88.81 96 SER A CA 1
ATOM 747 C C . SER A 1 96 ? 7.750 3.837 4.874 1.00 88.81 96 SER A C 1
ATOM 749 O O . SER A 1 96 ? 7.639 4.635 5.816 1.00 88.81 96 SER A O 1
ATOM 751 N N . VAL A 1 97 ? 6.719 3.105 4.445 1.00 88.81 97 VAL A N 1
ATOM 752 C CA . VAL A 1 97 ? 5.407 3.101 5.097 1.00 88.81 97 VAL A CA 1
ATOM 753 C C . VAL A 1 97 ? 5.526 2.524 6.507 1.00 88.81 97 VAL A C 1
ATOM 755 O O . VAL A 1 97 ? 5.132 3.198 7.461 1.00 88.81 97 VAL A O 1
ATOM 758 N N . ALA A 1 98 ? 6.150 1.357 6.680 1.00 88.94 98 ALA A N 1
ATOM 759 C CA . ALA A 1 98 ? 6.331 0.735 7.991 1.00 88.94 98 ALA A CA 1
ATOM 760 C C . ALA A 1 98 ? 7.079 1.654 8.975 1.00 88.94 98 ALA A C 1
ATOM 762 O O 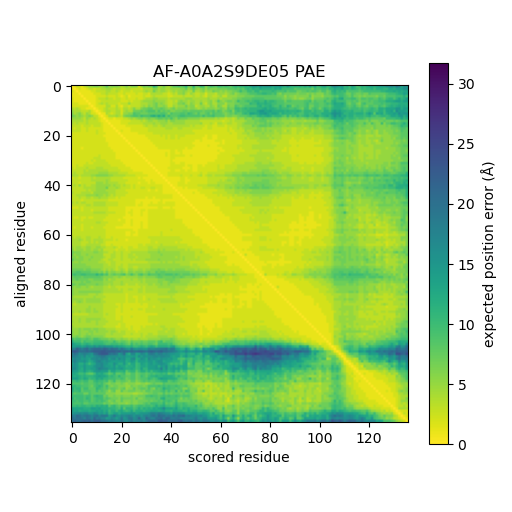. ALA A 1 98 ? 6.652 1.848 10.116 1.00 88.94 98 ALA A O 1
ATOM 763 N N . ALA A 1 99 ? 8.156 2.308 8.533 1.00 87.00 99 ALA A N 1
ATOM 764 C CA . ALA A 1 99 ? 8.900 3.287 9.324 1.00 87.00 99 ALA A CA 1
ATOM 765 C C . ALA A 1 99 ? 8.027 4.471 9.762 1.00 87.00 99 ALA A C 1
ATOM 767 O O . ALA A 1 99 ? 8.169 4.983 10.876 1.00 87.00 99 ALA A O 1
ATOM 768 N N . SER A 1 100 ? 7.098 4.895 8.908 1.00 83.44 100 SER A N 1
ATOM 769 C CA . SER A 1 100 ? 6.149 5.962 9.220 1.00 83.44 100 SER A CA 1
ATOM 770 C C . SER A 1 100 ? 5.105 5.533 10.254 1.00 83.44 100 SER A C 1
ATOM 772 O O . SER A 1 100 ? 4.834 6.274 11.201 1.00 83.44 100 SER A O 1
ATOM 774 N N . PHE A 1 101 ? 4.587 4.308 10.145 1.00 82.81 101 PHE A N 1
ATOM 775 C CA . PHE A 1 101 ? 3.679 3.726 11.136 1.00 82.81 101 PHE A CA 1
ATOM 776 C C . PHE A 1 101 ? 4.353 3.524 12.498 1.00 82.81 101 PHE A C 1
ATOM 778 O O . PHE A 1 101 ? 3.742 3.796 13.535 1.00 82.81 101 PHE A O 1
ATOM 785 N N . ARG A 1 102 ? 5.626 3.104 12.519 1.00 85.31 102 ARG A N 1
ATOM 786 C CA . ARG A 1 102 ? 6.413 2.985 13.759 1.00 85.31 102 ARG A CA 1
ATOM 787 C C . ARG A 1 102 ? 6.567 4.329 14.471 1.00 85.31 102 ARG A C 1
ATOM 789 O O . ARG A 1 102 ? 6.399 4.370 15.687 1.00 85.31 102 ARG A O 1
ATOM 796 N N . ARG A 1 103 ? 6.816 5.420 13.733 1.00 82.00 103 ARG A N 1
ATOM 797 C CA . ARG A 1 103 ? 6.902 6.779 14.302 1.00 82.00 103 ARG A CA 1
ATOM 7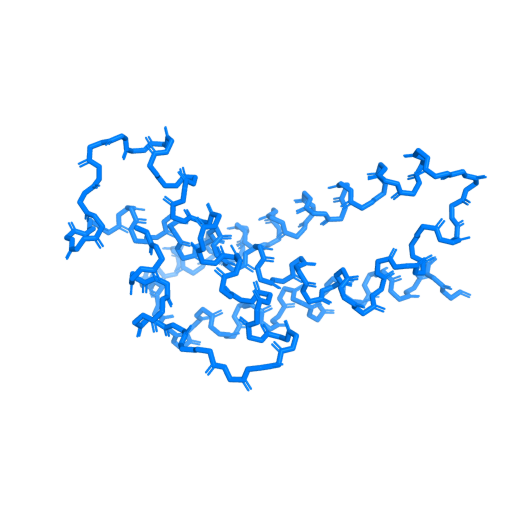98 C C . ARG A 1 103 ? 5.600 7.201 14.985 1.00 82.00 103 ARG A C 1
ATOM 800 O O . ARG A 1 103 ? 5.619 7.528 16.163 1.00 82.00 103 ARG A O 1
ATOM 807 N N . ILE A 1 104 ? 4.462 7.067 14.301 1.00 75.38 104 ILE A N 1
ATOM 808 C CA . ILE A 1 104 ? 3.147 7.425 14.869 1.00 75.38 104 ILE A CA 1
ATOM 809 C C . ILE A 1 104 ? 2.825 6.627 16.133 1.00 75.38 104 ILE A C 1
ATOM 811 O O . ILE A 1 104 ? 2.287 7.171 17.097 1.00 75.38 104 ILE A O 1
ATOM 815 N N . ARG A 1 105 ? 3.169 5.336 16.142 1.00 72.06 105 ARG A N 1
ATOM 816 C CA . ARG A 1 105 ? 2.948 4.466 17.301 1.00 72.06 105 ARG A CA 1
ATOM 817 C C . ARG A 1 105 ? 3.850 4.847 18.481 1.00 72.06 105 ARG A C 1
ATOM 819 O O . ARG A 1 105 ? 3.410 4.774 19.626 1.00 72.06 105 ARG A O 1
ATOM 826 N N . GLY A 1 106 ? 5.087 5.268 18.201 1.00 68.00 106 GLY A N 1
ATOM 827 C CA . GLY A 1 106 ? 6.031 5.797 19.191 1.00 68.00 106 GLY A CA 1
ATOM 828 C C . GLY A 1 106 ? 5.535 7.076 19.871 1.00 68.00 106 GLY A C 1
ATOM 829 O O . GLY A 1 106 ? 5.705 7.229 21.079 1.00 68.00 106 GLY A O 1
ATOM 830 N N . ASP A 1 107 ? 4.806 7.918 19.137 1.00 64.56 107 ASP A N 1
ATOM 831 C CA . ASP A 1 107 ? 4.219 9.170 19.636 1.00 64.56 107 ASP A CA 1
ATOM 832 C C . ASP A 1 107 ? 2.919 8.964 20.454 1.00 64.56 107 ASP A C 1
ATOM 834 O O . ASP A 1 107 ? 2.197 9.917 20.747 1.00 64.56 107 ASP A O 1
ATOM 838 N N . LYS A 1 108 ? 2.605 7.718 20.854 1.00 59.91 108 LYS A N 1
ATOM 839 C CA . LYS A 1 108 ? 1.372 7.287 21.557 1.00 59.91 108 LYS A CA 1
ATOM 840 C C . LYS A 1 108 ? 0.062 7.543 20.794 1.00 59.91 108 LYS A C 1
ATOM 842 O O . LYS A 1 108 ? -1.017 7.443 21.380 1.00 59.91 108 LYS A O 1
ATOM 847 N N . GLY A 1 109 ? 0.130 7.836 19.497 1.00 59.69 109 GLY A N 1
ATOM 848 C CA . GLY A 1 109 ? -1.042 7.970 18.638 1.00 59.69 109 GLY A CA 1
ATOM 849 C C . GLY A 1 109 ? -1.546 6.617 18.129 1.00 59.69 109 GLY A C 1
ATOM 850 O O . GLY A 1 109 ? -0.764 5.720 17.815 1.00 59.69 109 GLY A O 1
ATOM 851 N N . THR A 1 110 ? -2.865 6.465 18.000 1.00 61.28 110 THR A N 1
ATOM 852 C CA . THR A 1 110 ? -3.472 5.409 17.172 1.00 61.28 110 THR A CA 1
ATOM 853 C C . THR A 1 110 ? -3.506 5.868 15.714 1.00 61.28 110 THR A C 1
ATOM 855 O O . THR A 1 110 ? -3.734 7.046 15.429 1.00 61.28 110 THR A O 1
ATOM 858 N N . ALA A 1 111 ? -3.279 4.952 14.768 1.00 62.41 111 ALA A N 1
ATOM 859 C CA . ALA A 1 111 ? -3.427 5.257 13.348 1.00 62.41 111 ALA A CA 1
ATOM 860 C C . ALA A 1 111 ? -4.910 5.534 13.040 1.00 62.41 111 ALA A C 1
ATOM 862 O O . ALA A 1 111 ? -5.729 4.619 12.999 1.00 62.41 111 ALA A O 1
ATOM 863 N N . THR A 1 112 ? -5.264 6.808 12.866 1.00 65.38 112 THR A N 1
ATOM 864 C CA . THR A 1 112 ? -6.597 7.240 12.425 1.00 65.38 112 THR A CA 1
ATOM 865 C C . THR A 1 112 ? -6.638 7.362 10.905 1.00 65.38 112 THR A C 1
ATOM 867 O O . THR A 1 112 ? -5.607 7.581 10.269 1.00 65.38 112 THR A O 1
ATOM 870 N N . SER A 1 113 ? -7.830 7.294 10.311 1.00 62.25 113 SER A N 1
ATOM 871 C CA . SER A 1 113 ? -8.052 7.483 8.866 1.00 62.25 113 SER A CA 1
ATOM 872 C C . SER A 1 113 ? -7.429 8.780 8.331 1.00 62.25 113 SER A C 1
ATOM 874 O O . SER A 1 113 ? -6.843 8.775 7.251 1.00 62.25 113 SER A O 1
ATOM 876 N N . ALA A 1 114 ? -7.487 9.869 9.105 1.00 61.84 114 ALA A N 1
ATOM 877 C CA . ALA A 1 114 ? -6.872 11.147 8.746 1.00 61.84 114 ALA A CA 1
ATOM 878 C C . ALA A 1 114 ? -5.336 11.065 8.697 1.00 61.84 114 ALA A C 1
ATOM 880 O O . ALA A 1 114 ? -4.723 11.496 7.721 1.00 61.84 114 ALA A O 1
ATOM 881 N N . ASN A 1 115 ? -4.710 10.452 9.706 1.00 68.50 115 ASN A N 1
ATOM 882 C CA . ASN A 1 115 ? -3.253 10.323 9.751 1.00 68.50 115 ASN A CA 1
ATOM 883 C C . ASN A 1 115 ? -2.747 9.355 8.669 1.00 68.50 115 ASN A C 1
ATOM 885 O O . ASN A 1 115 ? -1.700 9.597 8.079 1.00 68.50 115 ASN A O 1
ATOM 889 N N . ILE A 1 116 ? -3.510 8.307 8.343 1.00 67.19 116 ILE A N 1
ATOM 890 C CA . ILE A 1 116 ? -3.177 7.348 7.277 1.00 67.19 116 ILE A CA 1
ATOM 891 C C . ILE A 1 116 ? -3.144 8.026 5.902 1.00 67.19 116 ILE A C 1
ATOM 893 O O . ILE A 1 116 ? -2.225 7.769 5.125 1.00 67.19 116 ILE A O 1
ATOM 897 N N . GLY A 1 117 ? -4.100 8.912 5.602 1.00 69.75 117 GLY A N 1
ATOM 898 C CA . GLY A 1 117 ? -4.100 9.668 4.345 1.00 69.75 117 GLY A CA 1
ATOM 899 C C . GLY A 1 117 ? -2.833 10.511 4.178 1.00 69.75 117 GLY A C 1
ATOM 900 O O . GLY A 1 117 ? -2.168 10.436 3.145 1.00 69.75 117 GLY A O 1
ATOM 901 N N . VAL A 1 118 ? -2.440 11.227 5.236 1.00 72.31 118 VAL A N 1
ATOM 902 C CA . VAL A 1 118 ? -1.212 12.041 5.261 1.00 72.31 118 VAL A CA 1
ATOM 903 C C . VAL A 1 118 ? 0.042 11.179 5.090 1.00 72.31 118 VAL A C 1
ATOM 905 O O . VAL A 1 118 ? 0.918 11.520 4.297 1.00 72.31 118 VAL A O 1
ATOM 908 N N . LEU A 1 119 ? 0.126 10.041 5.786 1.00 71.12 119 LEU A N 1
ATOM 909 C CA . LEU A 1 119 ? 1.251 9.109 5.655 1.00 71.12 119 LEU A CA 1
ATOM 910 C C . LEU A 1 119 ? 1.405 8.569 4.237 1.00 71.12 119 LEU A C 1
ATOM 912 O O . LEU A 1 119 ? 2.514 8.519 3.712 1.00 71.12 119 LEU A O 1
ATOM 916 N N . THR A 1 120 ? 0.290 8.155 3.638 1.00 71.06 120 THR A N 1
ATOM 917 C CA . THR A 1 120 ? 0.251 7.578 2.291 1.00 71.06 120 THR A CA 1
ATOM 918 C C . THR A 1 120 ? 0.736 8.612 1.276 1.00 71.06 120 THR A C 1
ATOM 920 O O . THR A 1 120 ? 1.600 8.313 0.456 1.00 71.06 120 THR A O 1
ATOM 923 N N . GLN A 1 121 ? 0.261 9.858 1.386 1.00 77.12 121 GLN A N 1
ATOM 924 C CA . GLN A 1 121 ? 0.689 10.953 0.517 1.00 77.12 121 GLN A CA 1
ATOM 925 C C . GLN A 1 121 ? 2.174 11.301 0.697 1.00 77.12 121 GLN A C 1
ATOM 927 O O . GLN A 1 121 ? 2.874 11.524 -0.288 1.00 77.12 121 GLN A O 1
ATOM 932 N N . HIS A 1 122 ? 2.675 11.313 1.935 1.00 80.06 122 HIS A N 1
ATOM 933 C CA . HIS A 1 122 ? 4.088 11.566 2.211 1.00 80.06 122 HIS A CA 1
ATOM 934 C C . HIS A 1 122 ? 4.991 10.459 1.650 1.00 80.06 122 HIS A C 1
ATOM 936 O O . HIS A 1 122 ? 5.989 10.756 0.998 1.00 80.06 122 HIS A O 1
ATOM 942 N N . ALA A 1 123 ? 4.632 9.188 1.857 1.00 76.56 123 ALA A N 1
ATOM 943 C CA . ALA A 1 123 ? 5.374 8.050 1.316 1.00 76.56 123 ALA A CA 1
ATOM 944 C C . ALA A 1 123 ? 5.393 8.062 -0.221 1.00 76.56 123 ALA A C 1
ATOM 946 O O . ALA A 1 123 ? 6.432 7.797 -0.829 1.00 76.56 123 ALA A O 1
ATOM 947 N N . LEU A 1 124 ? 4.269 8.428 -0.845 1.00 77.88 124 LEU A N 1
ATOM 948 C CA . LEU A 1 124 ? 4.171 8.610 -2.290 1.00 77.88 124 LEU A CA 1
ATOM 949 C C . LEU A 1 124 ? 5.122 9.715 -2.768 1.00 77.88 124 LEU A C 1
ATOM 951 O O . LEU A 1 124 ? 5.972 9.452 -3.612 1.00 77.88 124 LEU A O 1
ATOM 955 N N . ALA A 1 125 ? 5.051 10.912 -2.177 1.00 81.75 125 ALA A N 1
ATOM 956 C CA . ALA A 1 125 ? 5.902 12.044 -2.549 1.00 81.75 125 ALA A CA 1
ATOM 957 C C . ALA A 1 125 ? 7.403 11.739 -2.395 1.00 81.75 125 ALA A C 1
ATOM 959 O O . ALA A 1 125 ? 8.190 12.053 -3.284 1.00 81.75 125 ALA A O 1
ATOM 960 N N . GLN A 1 126 ? 7.803 11.081 -1.300 1.00 80.12 126 GLN A N 1
ATOM 961 C CA . GLN A 1 126 ? 9.192 10.654 -1.101 1.00 80.12 126 GLN A CA 1
ATOM 962 C C . GLN A 1 126 ? 9.647 9.650 -2.164 1.00 80.12 126 GLN A C 1
ATOM 964 O O . GLN A 1 126 ? 10.762 9.753 -2.668 1.00 80.12 126 GLN A O 1
ATOM 969 N N . THR A 1 127 ? 8.786 8.693 -2.513 1.00 77.81 127 THR A N 1
ATOM 970 C CA . THR A 1 127 ? 9.087 7.691 -3.541 1.00 77.81 127 THR A CA 1
ATOM 971 C C . THR A 1 127 ? 9.259 8.359 -4.904 1.00 77.81 127 THR A C 1
ATOM 973 O O . THR A 1 127 ? 10.270 8.132 -5.560 1.00 77.81 127 THR A O 1
ATOM 976 N N . PHE A 1 128 ? 8.327 9.225 -5.311 1.00 79.75 128 PHE A N 1
ATOM 977 C CA . PHE A 1 128 ? 8.453 9.975 -6.564 1.00 79.75 128 PHE A CA 1
ATOM 978 C C . PHE A 1 128 ? 9.731 10.808 -6.603 1.00 79.75 128 PHE A C 1
ATOM 980 O O . PHE A 1 128 ? 10.488 10.671 -7.553 1.00 79.75 128 PHE A O 1
ATOM 987 N N . SER A 1 129 ? 10.039 11.566 -5.547 1.00 81.50 129 SER A N 1
ATOM 988 C CA . SER A 1 129 ? 11.251 12.395 -5.508 1.00 81.50 129 SER A CA 1
ATOM 989 C C . SER A 1 129 ? 12.531 11.581 -5.724 1.00 81.50 129 SER A C 1
ATOM 991 O O . SER A 1 129 ? 13.415 12.029 -6.442 1.00 81.50 129 SER A O 1
ATOM 993 N N . ILE A 1 130 ? 12.632 10.384 -5.137 1.00 78.31 130 ILE A N 1
ATOM 994 C CA . ILE A 1 130 ? 13.820 9.527 -5.278 1.00 78.31 130 ILE A CA 1
ATOM 995 C C . ILE A 1 130 ? 13.920 8.931 -6.688 1.00 78.31 130 ILE A C 1
ATOM 997 O O . ILE A 1 130 ? 15.015 8.785 -7.227 1.00 78.31 130 ILE A O 1
ATOM 1001 N N . PHE A 1 131 ? 12.790 8.537 -7.281 1.00 75.62 131 PHE A N 1
ATOM 1002 C CA . PHE A 1 131 ? 12.793 7.808 -8.551 1.00 75.62 131 PHE A CA 1
ATOM 1003 C C . PHE A 1 131 ? 12.638 8.699 -9.788 1.00 75.62 131 PHE A C 1
ATOM 1005 O O . PHE A 1 131 ? 13.017 8.263 -10.869 1.00 75.62 131 PHE A O 1
ATOM 1012 N N . GLU A 1 132 ? 12.160 9.937 -9.659 1.00 75.19 132 GLU A N 1
ATOM 1013 C CA . GLU A 1 132 ? 12.250 10.944 -10.724 1.00 75.19 132 GLU A CA 1
ATOM 1014 C C . GLU A 1 132 ? 13.715 11.293 -11.015 1.00 75.19 132 GLU A C 1
ATOM 1016 O O . GLU A 1 132 ? 14.114 11.304 -12.176 1.00 75.19 132 GLU A O 1
ATOM 1021 N N . GLU A 1 133 ? 14.548 11.454 -9.979 1.00 69.75 133 GLU A N 1
ATOM 1022 C CA . GLU A 1 133 ? 16.002 11.645 -10.128 1.00 69.75 133 GLU A CA 1
ATOM 1023 C C . GLU A 1 133 ? 16.702 10.449 -10.794 1.00 69.75 133 GLU A C 1
ATOM 1025 O O . GLU A 1 133 ? 17.745 10.607 -11.416 1.00 69.75 133 GLU A O 1
ATOM 1030 N N . TYR A 1 134 ? 16.140 9.245 -10.667 1.00 63.38 134 TYR A N 1
ATOM 1031 C CA . TYR A 1 134 ? 1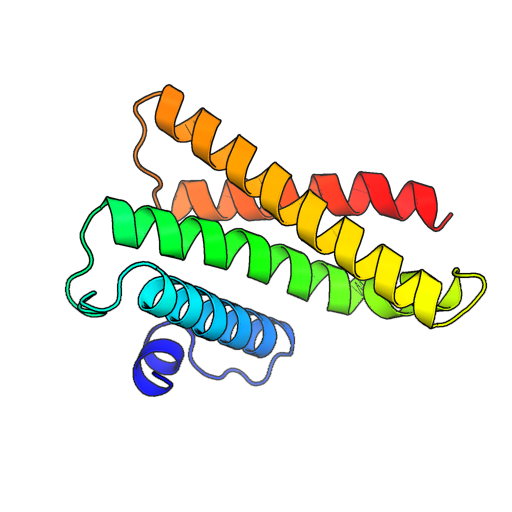6.672 8.036 -11.298 1.00 63.38 134 TYR A CA 1
ATOM 1032 C C . TYR A 1 134 ? 16.295 7.913 -12.784 1.00 63.38 134 TYR A C 1
ATOM 1034 O O . TYR A 1 134 ? 16.971 7.202 -13.527 1.00 63.38 134 TYR A O 1
ATOM 1042 N N . LEU A 1 135 ? 15.195 8.546 -13.204 1.00 64.50 135 LEU A N 1
ATOM 1043 C CA . LEU A 1 135 ? 14.673 8.478 -14.572 1.00 64.50 135 LEU A CA 1
ATOM 1044 C C . LEU A 1 135 ? 15.084 9.676 -15.447 1.00 64.50 135 LEU A C 1
ATOM 1046 O O . LEU A 1 135 ? 14.919 9.591 -16.666 1.00 64.50 135 LEU A O 1
ATOM 1050 N N . GLY A 1 136 ? 15.562 10.771 -14.844 1.00 57.78 136 GLY A N 1
ATOM 1051 C CA . GLY A 1 136 ? 16.088 11.962 -15.529 1.00 57.78 136 GLY A CA 1
ATOM 1052 C C . GLY A 1 136 ? 17.564 11.853 -15.885 1.00 57.78 136 GLY A C 1
ATOM 1053 O O . GLY A 1 136 ? 17.934 12.419 -16.939 1.00 57.78 136 GLY A O 1
#

Solvent-accessible surface area (backbone atoms only — not comparable to full-atom values): 7516 Å² total; per-residue (Å²): 111,69,68,58,39,42,72,76,48,58,90,78,86,44,70,68,52,53,40,44,38,49,18,49,51,51,19,56,47,56,39,40,74,75,36,75,84,64,46,90,91,66,61,54,72,66,56,46,51,48,34,54,56,43,23,42,28,39,35,39,42,46,54,49,41,72,78,40,42,66,57,51,33,68,74,32,98,40,67,68,56,14,52,50,49,55,47,52,51,48,51,51,43,38,51,52,40,51,55,51,55,51,51,44,50,72,73,74,45,76,92,42,77,72,58,48,54,55,50,38,53,51,47,38,52,54,50,48,60,60,50,50,69,72,74,108

Secondary structure (DSSP, 8-state):
-HHHHHHHS---S-HHHHHHHHHHHHHHHHHHHH-TT--TTS--HHHHHHHHHHHHHHHHHHHHHHHHHHHHHHHSSSHHHHHHHHHHHHHHHHHHHHHHHHHHHHTT----HHHHHHHHHHHHHHHHHHHHHHH-

Foldseek 3Di:
DLVVLCVVQNDPPDLLSVQLSVLLVVLVVVLCVVVVPADPVDGDLVSVLSSLLSSLLSSLLSVCCVVCLVLLCVPDPHNVRSVVVSVVLSVLLSVQSVVLSVVCVVVVHRDDPVNSVVSSVVSNVVSCVVVVVVSD

Sequence (136 aa):
MDAIVSAVRPEDGTQDAEGSRRSIREALSDLLERFPDADLLRLDDAQRSFVIERYAALDVYQRFFLDMGKGVIAAAADTASGLGRLREIREFIAESVAASFRRIRGDKGTATSANIGVLTQHALAQTFSIFEEYLG

Nearest PDB structures (foldseek):
  8esz-assembly1_AM  TM=4.116E-01  e=6.512E+00  Drosophila melanogaster
  7sqc-assembly1_1F  TM=2.466E-01  e=7.561E+00  Chlamydomonas reinhardtii
  7sqc-assembly1_1H  TM=1.757E-01  e=5.895E+00  Chlamydomonas reinhardtii